Protein AF-A0A7C3R3B9-F1 (afdb_monomer_lite)

pLDDT: mean 75.36, std 15.87, range [39.03, 93.88]

Secondary structure (DSSP, 8-state):
------HHHHHHHHHHHHHHHHHHT---------PPPSEEEE-TTT-PEEEE--EEEPPS-TT-HHHHHHHHHHHHHHHHHHHHHHHHTSBSSSS-BHHHHHHH-HHHHHHHHHHHHH-EE---EEETTTEEE-

Sequence (134 aa):
MRHVLDSEKFRKLIFAGWILLLLTAIPGCESAPKKKPIYSYELPWSGTVIHADTLMKIPGDPFDGNKRLDAYFQAKKQAELVLLQQIRQLHLTEQETVGEAIDQKPVVMKRVRRFLDHAKIEDVAYVPNGGIRV

Radius of gyration: 27.24 Å; chains: 1; bounding box: 98×22×49 Å

Foldseek 3Di:
DDPPPDPVVVVVVVVVVVVVVVVVPPPDPPPDPPPDAQWWDQDPVPRDIDGFKFKFAQPDDLPPPVSVVVLVVVRLVVRLVVSVVVQQQDDPDPVDGLVNVCVVPVVSVVVVVVVSVPIDRNDWDQDPNSMIMD

Organism: NCBI:txid178606

Structure (mmCIF, N/CA/C/O backbone):
data_AF-A0A7C3R3B9-F1
#
_entry.id   AF-A0A7C3R3B9-F1
#
loop_
_atom_site.group_PDB
_atom_site.id
_atom_site.type_symbol
_atom_site.label_atom_id
_atom_site.label_alt_id
_atom_site.label_comp_id
_atom_site.label_asym_id
_atom_site.label_entity_id
_atom_site.label_seq_id
_atom_site.pdbx_PDB_ins_code
_atom_site.Cartn_x
_atom_site.Cartn_y
_atom_site.Cartn_z
_atom_site.occupancy
_atom_site.B_iso_or_equiv
_atom_site.auth_seq_id
_atom_site.auth_comp_id
_atom_site.auth_asym_id
_atom_site.auth_atom_id
_atom_site.pdbx_PDB_model_num
ATOM 1 N N . MET A 1 1 ? 81.153 -2.699 -1.651 1.00 39.03 1 MET A N 1
ATOM 2 C CA . MET A 1 1 ? 80.427 -1.920 -2.679 1.00 39.03 1 MET A CA 1
ATOM 3 C C . MET A 1 1 ? 78.998 -1.735 -2.204 1.00 39.03 1 MET A C 1
ATOM 5 O O . MET A 1 1 ? 78.380 -2.708 -1.802 1.00 39.03 1 MET A O 1
ATOM 9 N N . ARG A 1 2 ? 78.544 -0.481 -2.110 1.00 42.34 2 ARG A N 1
ATOM 10 C CA . ARG A 1 2 ? 77.257 -0.092 -1.514 1.00 42.34 2 ARG A CA 1
ATOM 11 C C . ARG A 1 2 ? 76.106 -0.508 -2.433 1.00 42.34 2 ARG A C 1
ATOM 13 O O . ARG A 1 2 ? 76.192 -0.290 -3.637 1.00 42.34 2 ARG A O 1
ATOM 20 N N . HIS A 1 3 ? 75.044 -1.062 -1.851 1.00 41.56 3 HIS A N 1
ATOM 21 C CA . HIS A 1 3 ? 73.756 -1.267 -2.510 1.00 41.56 3 HIS A CA 1
ATOM 22 C C . HIS A 1 3 ? 73.196 0.090 -2.957 1.00 41.56 3 HIS A C 1
ATOM 24 O O . HIS A 1 3 ? 72.585 0.810 -2.171 1.00 41.56 3 HIS A O 1
ATOM 30 N N . VAL A 1 4 ? 73.418 0.448 -4.219 1.00 45.75 4 VAL A N 1
ATOM 31 C CA . VAL A 1 4 ? 72.662 1.506 -4.890 1.00 45.75 4 VAL A CA 1
ATOM 32 C C . VAL A 1 4 ? 71.385 0.843 -5.388 1.00 45.75 4 VAL A C 1
ATOM 34 O O . VAL A 1 4 ? 71.309 0.341 -6.503 1.00 45.75 4 VAL A O 1
ATOM 37 N N . LEU A 1 5 ? 70.410 0.731 -4.488 1.00 48.31 5 LEU A N 1
ATOM 38 C CA . LEU A 1 5 ? 69.045 0.375 -4.855 1.00 48.31 5 LEU A CA 1
ATOM 39 C C . LEU A 1 5 ? 68.523 1.455 -5.809 1.00 48.31 5 LEU A C 1
ATOM 41 O O . LEU A 1 5 ? 68.489 2.631 -5.449 1.00 48.31 5 LEU A O 1
ATOM 45 N N . ASP A 1 6 ? 68.162 1.024 -7.021 1.00 56.94 6 ASP A N 1
ATOM 46 C CA . ASP A 1 6 ? 67.527 1.793 -8.095 1.00 56.94 6 ASP A CA 1
ATOM 47 C C . ASP A 1 6 ? 66.525 2.822 -7.539 1.00 56.94 6 ASP A C 1
ATOM 49 O O . ASP A 1 6 ? 65.376 2.503 -7.210 1.00 56.94 6 ASP A O 1
ATOM 53 N N . SER A 1 7 ? 66.972 4.077 -7.457 1.00 56.56 7 SER A N 1
ATOM 54 C CA . SER A 1 7 ? 66.215 5.220 -6.928 1.00 56.56 7 SER A CA 1
ATOM 55 C C . SER A 1 7 ? 64.864 5.402 -7.639 1.00 56.56 7 SER A C 1
ATOM 57 O O . SER A 1 7 ? 63.873 5.808 -7.026 1.00 56.56 7 SER A O 1
ATOM 59 N N . GLU A 1 8 ? 64.782 5.018 -8.916 1.00 55.72 8 GLU A N 1
ATOM 60 C CA . GLU A 1 8 ? 63.551 5.091 -9.704 1.00 55.72 8 GLU A CA 1
ATOM 61 C C . GLU A 1 8 ? 62.497 4.055 -9.302 1.00 55.72 8 GLU A C 1
ATOM 63 O O . GLU A 1 8 ? 61.304 4.369 -9.271 1.00 55.72 8 GLU A O 1
ATOM 68 N N . LYS A 1 9 ? 62.908 2.826 -8.963 1.00 56.25 9 LYS A N 1
ATOM 69 C CA . LYS A 1 9 ? 61.977 1.765 -8.542 1.00 56.25 9 LYS A CA 1
ATOM 70 C C . LYS A 1 9 ? 61.403 2.070 -7.162 1.00 56.25 9 LYS A C 1
ATOM 72 O O . LYS A 1 9 ? 60.208 1.883 -6.945 1.00 56.25 9 LYS A O 1
ATOM 77 N N . PHE A 1 10 ? 62.226 2.628 -6.273 1.00 56.84 10 PHE A N 1
ATOM 78 C CA . PHE A 1 10 ? 61.796 3.077 -4.949 1.00 56.84 10 PHE A CA 1
ATOM 79 C C . PHE A 1 10 ? 60.812 4.256 -5.039 1.00 56.84 10 PHE A C 1
ATOM 81 O O . PHE A 1 10 ? 59.769 4.240 -4.389 1.00 56.84 10 PHE A O 1
ATOM 88 N N . ARG A 1 11 ? 61.066 5.230 -5.928 1.00 59.16 11 ARG A N 1
ATOM 89 C CA . ARG A 1 11 ? 60.129 6.335 -6.206 1.00 59.16 11 ARG A CA 1
ATOM 90 C C . ARG A 1 11 ? 58.776 5.855 -6.733 1.00 59.16 11 ARG A C 1
ATOM 92 O O . ARG A 1 11 ? 57.751 6.343 -6.265 1.00 59.16 11 ARG A O 1
ATOM 99 N N . LYS A 1 12 ? 58.750 4.891 -7.660 1.00 59.19 12 LYS A N 1
ATOM 100 C CA . LYS A 1 12 ? 57.496 4.315 -8.188 1.00 59.19 12 LYS A CA 1
ATOM 101 C C . LYS A 1 12 ? 56.697 3.575 -7.111 1.00 59.19 12 LYS A C 1
ATOM 103 O O . LYS A 1 12 ? 55.478 3.704 -7.077 1.00 59.19 12 LYS A O 1
ATOM 108 N N . LEU A 1 13 ? 57.376 2.866 -6.208 1.00 59.94 13 LEU A N 1
ATOM 109 C CA . LEU A 1 13 ? 56.756 2.179 -5.068 1.00 59.94 13 LEU A CA 1
ATOM 110 C C . LEU A 1 13 ? 56.146 3.157 -4.058 1.00 59.94 13 LEU A C 1
ATOM 112 O O . LEU A 1 13 ? 55.037 2.929 -3.584 1.00 59.94 13 LEU A O 1
ATOM 116 N N . ILE A 1 14 ? 56.826 4.274 -3.785 1.00 63.00 14 ILE A N 1
ATOM 117 C CA . ILE A 1 14 ? 56.293 5.328 -2.914 1.00 63.00 14 ILE A CA 1
ATOM 118 C C . ILE A 1 14 ? 55.072 5.987 -3.563 1.00 63.00 14 ILE A C 1
ATOM 120 O O . ILE A 1 14 ? 54.043 6.116 -2.910 1.00 63.00 14 ILE A O 1
ATOM 124 N N . PHE A 1 15 ? 55.137 6.348 -4.848 1.00 58.94 15 PHE A N 1
ATOM 125 C CA . PHE A 1 15 ? 53.992 6.937 -5.553 1.00 58.94 15 PHE A CA 1
ATOM 126 C C . PHE A 1 15 ? 52.787 5.989 -5.613 1.00 58.94 15 PHE A C 1
ATOM 128 O O . PHE A 1 15 ? 51.663 6.420 -5.370 1.00 58.94 15 PHE A O 1
ATOM 135 N N . ALA A 1 16 ? 53.010 4.697 -5.872 1.00 61.69 16 ALA A N 1
ATOM 136 C CA . ALA A 1 16 ? 51.951 3.688 -5.855 1.00 61.69 16 ALA A CA 1
ATOM 137 C C . ALA A 1 16 ? 51.347 3.508 -4.452 1.00 61.69 16 ALA A C 1
ATOM 139 O O . ALA A 1 16 ? 50.129 3.411 -4.319 1.00 61.69 16 ALA A O 1
ATOM 140 N N . GLY A 1 17 ? 52.180 3.535 -3.405 1.00 62.38 17 GLY A N 1
ATOM 141 C CA . GLY A 1 17 ? 51.728 3.502 -2.013 1.00 62.38 17 GLY A CA 1
ATOM 142 C C . GLY A 1 17 ? 50.889 4.723 -1.633 1.00 62.38 17 GLY A C 1
ATOM 143 O O . GLY A 1 17 ? 49.857 4.570 -0.989 1.00 62.38 17 GLY A O 1
ATOM 144 N N . TRP A 1 18 ? 51.271 5.918 -2.094 1.00 64.62 18 TRP A N 1
ATOM 145 C CA . TRP A 1 18 ? 50.519 7.159 -1.869 1.00 64.62 18 TRP A CA 1
ATOM 146 C C . TRP A 1 18 ? 49.183 7.197 -2.619 1.00 64.62 18 TRP A C 1
ATOM 148 O O . TRP A 1 18 ? 48.192 7.657 -2.059 1.00 64.62 18 TRP A O 1
ATOM 158 N N . ILE A 1 19 ? 49.124 6.672 -3.847 1.00 62.22 19 ILE A N 1
ATOM 159 C CA . ILE A 1 19 ? 47.870 6.542 -4.610 1.00 62.22 19 ILE A CA 1
ATOM 160 C C . ILE A 1 19 ? 46.919 5.547 -3.930 1.00 62.22 19 ILE A C 1
ATOM 162 O O . ILE A 1 19 ? 45.721 5.810 -3.832 1.00 62.22 19 ILE A O 1
ATOM 166 N N . LEU A 1 20 ? 47.445 4.431 -3.413 1.00 61.00 20 LEU A N 1
ATOM 167 C CA . LEU A 1 20 ? 46.650 3.445 -2.679 1.00 61.00 20 LEU A CA 1
ATOM 168 C C . LEU A 1 20 ? 46.093 4.031 -1.367 1.00 61.00 20 LEU A C 1
ATOM 170 O O . LEU A 1 20 ? 44.935 3.797 -1.033 1.00 61.00 20 LEU A O 1
ATOM 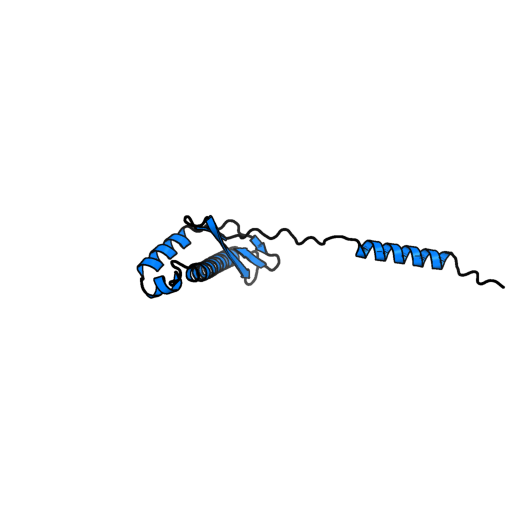174 N N . LEU A 1 21 ? 46.884 4.856 -0.671 1.00 60.12 21 LEU A N 1
ATOM 175 C CA . LEU A 1 21 ? 46.461 5.571 0.540 1.00 60.12 21 LEU A CA 1
ATOM 176 C C . LEU A 1 21 ? 45.388 6.635 0.240 1.00 60.12 21 LEU A C 1
ATOM 178 O O . LEU A 1 21 ? 44.419 6.762 0.989 1.00 60.12 21 LEU A O 1
ATOM 182 N N . LEU A 1 22 ? 45.502 7.336 -0.894 1.00 58.38 22 LEU A N 1
ATOM 183 C CA . LEU A 1 22 ? 44.493 8.282 -1.393 1.00 58.38 22 LEU A CA 1
ATOM 184 C C . LEU A 1 22 ? 43.157 7.601 -1.731 1.00 58.38 22 LEU A C 1
ATOM 186 O O . LEU A 1 22 ? 42.103 8.167 -1.457 1.00 58.38 22 LEU A O 1
ATOM 190 N N . LEU A 1 23 ? 43.182 6.373 -2.259 1.00 59.03 23 LEU A N 1
ATOM 191 C CA . LEU A 1 23 ? 41.972 5.587 -2.536 1.00 59.03 23 LEU A CA 1
ATOM 192 C C . LEU A 1 23 ? 41.257 5.122 -1.259 1.00 59.03 23 LEU A C 1
ATOM 194 O O . LEU A 1 23 ? 40.030 5.065 -1.237 1.00 59.03 23 LEU A O 1
ATOM 198 N N . THR A 1 24 ? 41.995 4.834 -0.182 1.00 59.59 24 THR A N 1
ATOM 199 C CA . THR A 1 24 ? 41.391 4.474 1.116 1.00 59.59 24 THR A CA 1
ATOM 200 C C . THR A 1 24 ? 40.832 5.670 1.885 1.00 59.59 24 THR A C 1
ATOM 202 O O . THR A 1 24 ? 40.067 5.488 2.828 1.00 59.59 24 THR A O 1
ATOM 205 N N . ALA A 1 25 ? 41.204 6.887 1.484 1.00 54.47 25 ALA A N 1
ATOM 206 C CA . ALA A 1 25 ? 40.816 8.127 2.138 1.00 54.47 25 ALA A CA 1
ATOM 207 C C . ALA A 1 25 ? 39.612 8.817 1.482 1.00 54.47 25 ALA A C 1
ATOM 209 O O . ALA A 1 25 ? 39.344 9.958 1.838 1.00 54.47 25 ALA A O 1
ATOM 210 N N . ILE A 1 26 ? 38.890 8.167 0.553 1.00 58.16 26 ILE A N 1
ATOM 211 C CA . ILE A 1 26 ? 37.596 8.674 0.072 1.00 58.16 26 ILE A CA 1
ATOM 212 C C . ILE A 1 26 ? 36.601 8.513 1.231 1.00 58.16 26 ILE A C 1
ATOM 214 O O . ILE A 1 26 ? 36.117 7.401 1.471 1.00 58.16 26 ILE A O 1
ATOM 218 N N . PRO A 1 27 ? 36.312 9.579 1.996 1.00 49.03 27 PRO A N 1
ATOM 219 C CA . PRO A 1 27 ? 35.391 9.493 3.105 1.00 49.03 27 PRO A CA 1
ATOM 220 C C . PRO A 1 27 ? 33.997 9.469 2.489 1.00 49.03 27 PRO A C 1
ATOM 222 O O . PRO A 1 27 ? 33.608 10.394 1.786 1.00 49.03 27 PRO A O 1
ATOM 225 N N . GLY A 1 28 ? 33.259 8.393 2.734 1.00 47.28 28 GLY A N 1
ATOM 226 C CA . GLY A 1 28 ? 31.843 8.345 2.414 1.00 47.28 28 GLY A CA 1
ATOM 227 C C . GLY A 1 28 ? 31.556 8.274 0.916 1.00 47.28 28 GLY A C 1
ATOM 228 O O . GLY A 1 28 ? 31.243 9.267 0.265 1.00 47.28 28 GLY A O 1
ATOM 229 N N . CYS A 1 29 ? 31.422 7.045 0.414 1.00 49.12 29 CYS A N 1
ATOM 230 C CA . CYS A 1 29 ? 30.240 6.739 -0.386 1.00 49.12 29 CYS A CA 1
ATOM 231 C C . CYS A 1 29 ? 29.031 6.957 0.543 1.00 49.12 29 CYS A C 1
ATOM 233 O O . CYS A 1 29 ? 28.499 6.017 1.133 1.00 49.12 29 CYS A O 1
ATOM 235 N N . GLU A 1 30 ? 28.713 8.227 0.809 1.00 43.50 30 GLU A N 1
ATOM 236 C CA . GLU A 1 30 ? 27.540 8.611 1.565 1.00 43.50 30 GLU A CA 1
ATOM 237 C C . GLU A 1 30 ? 26.365 8.051 0.792 1.00 43.50 30 GLU A C 1
ATOM 239 O O . GLU A 1 30 ? 26.175 8.322 -0.397 1.00 43.50 30 GLU A O 1
ATOM 244 N N . SER A 1 31 ? 25.648 7.171 1.484 1.00 49.03 31 SER A N 1
ATOM 245 C CA . SER A 1 31 ? 24.412 6.565 1.045 1.00 49.03 31 SER A CA 1
ATOM 246 C C . SER A 1 31 ? 23.622 7.575 0.229 1.00 49.03 31 SER A C 1
ATOM 248 O O . SER A 1 31 ? 23.287 8.644 0.751 1.00 49.03 31 SER A O 1
ATOM 250 N N . ALA A 1 32 ? 23.328 7.224 -1.026 1.00 51.69 32 ALA A N 1
ATOM 251 C CA . ALA A 1 32 ? 22.323 7.908 -1.824 1.00 51.69 32 ALA A CA 1
ATOM 252 C C . ALA A 1 32 ? 21.176 8.341 -0.894 1.00 51.69 32 ALA A C 1
ATOM 254 O O . ALA A 1 32 ? 20.745 7.514 -0.076 1.00 51.69 32 ALA A O 1
ATOM 255 N N . PRO A 1 33 ? 20.743 9.616 -0.951 1.00 53.09 33 PRO A N 1
ATOM 256 C CA . PRO A 1 33 ? 19.810 10.176 0.018 1.00 53.09 33 PRO A CA 1
ATOM 257 C C . PRO A 1 33 ? 18.661 9.194 0.211 1.00 53.09 33 PRO A C 1
ATOM 259 O O . PRO A 1 33 ? 18.097 8.723 -0.782 1.00 53.09 33 PRO A O 1
ATOM 262 N N . LYS A 1 34 ? 18.377 8.820 1.471 1.00 55.72 34 LYS A N 1
ATOM 263 C CA . LYS A 1 34 ? 17.287 7.890 1.797 1.00 55.72 34 LYS A CA 1
ATOM 264 C C . LYS A 1 34 ? 16.058 8.370 1.039 1.00 55.72 34 LYS A C 1
ATOM 266 O O . LYS A 1 34 ? 15.574 9.473 1.298 1.00 55.72 34 LYS A O 1
ATOM 271 N N . LYS A 1 35 ? 15.632 7.583 0.045 1.00 57.19 35 LYS A N 1
ATOM 272 C CA . LYS A 1 35 ? 14.488 7.934 -0.794 1.00 57.19 35 LYS A CA 1
ATOM 273 C C . LYS A 1 35 ? 13.326 8.209 0.142 1.00 57.19 35 LYS A C 1
ATOM 275 O O . LYS A 1 35 ? 13.040 7.388 1.015 1.00 57.19 35 LYS A O 1
ATOM 280 N N . LYS A 1 36 ? 12.736 9.395 -0.002 1.00 53.09 36 LYS A N 1
ATOM 281 C CA . LYS A 1 36 ? 11.544 9.741 0.756 1.00 53.09 36 LYS A CA 1
ATOM 282 C C . LYS A 1 36 ? 10.483 8.681 0.443 1.00 53.09 36 LYS A C 1
ATOM 284 O O . LYS A 1 36 ? 10.401 8.252 -0.711 1.00 53.09 36 LYS A O 1
ATOM 289 N N . PRO A 1 37 ? 9.766 8.197 1.462 1.00 52.03 37 PRO A N 1
ATOM 290 C CA . PRO A 1 37 ? 8.682 7.256 1.249 1.00 52.03 37 PRO A CA 1
ATOM 291 C C . PRO A 1 37 ? 7.666 7.865 0.287 1.00 52.03 37 PRO A C 1
ATOM 293 O O . PRO A 1 37 ? 7.455 9.070 0.282 1.00 52.03 37 PRO A O 1
ATOM 296 N N . ILE A 1 38 ? 7.110 7.015 -0.565 1.00 59.38 38 ILE A N 1
ATOM 297 C CA . ILE A 1 38 ? 6.352 7.431 -1.740 1.00 59.38 38 ILE A CA 1
ATOM 298 C C . ILE A 1 38 ? 4.852 7.443 -1.459 1.00 59.38 38 ILE A C 1
ATOM 300 O O . ILE A 1 38 ? 4.112 8.185 -2.088 1.00 59.38 38 ILE A O 1
ATOM 304 N N . TYR A 1 39 ? 4.393 6.673 -0.483 1.00 48.00 39 TYR A N 1
ATOM 305 C CA . TYR A 1 39 ? 3.020 6.716 -0.024 1.00 48.00 39 TYR A CA 1
ATOM 306 C C . TYR A 1 39 ? 3.009 7.111 1.441 1.00 48.00 39 TYR A C 1
ATOM 308 O O . TYR A 1 39 ? 3.751 6.536 2.245 1.00 48.00 39 TYR A O 1
ATOM 316 N N . SER A 1 40 ? 2.202 8.107 1.795 1.00 54.38 40 SER A N 1
ATOM 317 C CA . SER A 1 40 ? 2.156 8.595 3.164 1.00 54.38 40 SER A CA 1
ATOM 318 C C . SER A 1 40 ? 0.768 9.053 3.579 1.00 54.38 40 SER A C 1
ATOM 320 O O . SER A 1 40 ? -0.032 9.556 2.782 1.00 54.38 40 SER A O 1
ATOM 322 N N . TYR A 1 41 ? 0.477 8.861 4.860 1.00 56.22 41 TYR A N 1
ATOM 323 C CA . TYR A 1 41 ? -0.645 9.515 5.506 1.00 56.22 41 TYR A CA 1
ATOM 324 C C . TYR A 1 41 ? -0.325 9.774 6.974 1.00 56.22 41 TYR A C 1
ATOM 326 O O . TYR A 1 41 ? 0.075 8.863 7.701 1.00 56.22 41 TYR A O 1
ATOM 334 N N . GLU A 1 42 ? -0.522 11.017 7.403 1.00 61.50 42 GLU A N 1
ATOM 335 C CA . GLU A 1 42 ? -0.322 11.464 8.777 1.00 61.50 42 GLU A CA 1
ATOM 336 C C . GLU A 1 42 ? -1.558 11.168 9.633 1.00 61.50 42 GLU A C 1
ATOM 338 O O . GLU A 1 42 ? -2.663 11.626 9.338 1.00 61.50 42 GLU A O 1
ATOM 343 N N . LEU A 1 43 ? -1.384 10.402 10.710 1.00 63.06 43 LEU A N 1
ATOM 344 C CA . LEU A 1 43 ? -2.460 10.111 11.650 1.00 63.06 43 LEU A CA 1
ATOM 345 C C . LEU A 1 43 ? -2.866 11.391 12.400 1.00 63.06 43 LEU A C 1
ATOM 347 O O . LEU A 1 43 ? -2.040 11.962 13.116 1.00 63.06 43 LEU A O 1
ATOM 351 N N . PRO A 1 44 ? -4.144 11.809 12.347 1.00 57.06 44 PRO A N 1
ATOM 352 C CA . PRO A 1 44 ? -4.571 13.101 12.886 1.00 57.06 44 PRO A CA 1
ATOM 353 C C . PRO A 1 44 ? -4.511 13.192 14.418 1.00 57.06 44 PRO A C 1
ATOM 355 O O . PRO A 1 44 ? -4.610 14.286 14.963 1.00 57.06 44 PRO A O 1
ATOM 358 N N . TRP A 1 45 ? -4.368 12.066 15.124 1.00 61.38 45 TRP A N 1
ATOM 359 C CA . TRP A 1 45 ? -4.288 12.025 16.589 1.00 61.38 45 TRP A CA 1
ATOM 360 C C . TRP A 1 45 ? -2.863 11.902 17.140 1.00 61.38 45 TRP A C 1
ATOM 362 O O . TRP A 1 45 ? -2.665 12.152 18.324 1.00 61.38 45 TRP A O 1
ATOM 372 N N . SER A 1 46 ? -1.878 11.507 16.326 1.00 59.62 46 SER A N 1
ATOM 373 C CA . SER A 1 46 ? -0.494 11.308 16.790 1.00 59.62 46 SER A CA 1
ATOM 374 C C . SER A 1 46 ? 0.559 12.051 15.968 1.00 59.62 46 SER A C 1
ATOM 376 O O . SER A 1 46 ? 1.719 12.072 16.370 1.00 59.62 46 SER A O 1
ATOM 378 N N . GLY A 1 47 ? 0.194 12.616 14.811 1.00 57.72 47 GLY A N 1
ATOM 379 C CA . GLY A 1 47 ? 1.146 13.193 13.854 1.00 57.72 47 GLY A CA 1
ATOM 380 C C . GLY A 1 47 ? 2.087 12.154 13.229 1.00 57.72 47 GLY A C 1
ATOM 381 O O . GLY A 1 47 ? 3.070 12.497 12.579 1.00 57.72 47 GLY A O 1
ATOM 382 N N . THR A 1 48 ? 1.840 10.858 13.453 1.00 65.69 48 THR A N 1
ATOM 383 C CA . THR A 1 48 ? 2.682 9.781 12.921 1.00 65.69 48 THR A CA 1
ATOM 384 C C . THR A 1 48 ? 2.298 9.509 11.480 1.00 65.69 48 THR A C 1
ATOM 386 O O . THR A 1 48 ? 1.136 9.224 11.194 1.00 65.69 48 THR A O 1
ATOM 389 N N . VAL A 1 49 ? 3.272 9.553 10.579 1.00 70.19 49 VAL A N 1
ATOM 390 C CA . VAL A 1 49 ? 3.051 9.245 9.168 1.00 70.19 49 VAL A CA 1
ATOM 391 C C . VAL A 1 49 ? 3.320 7.765 8.917 1.00 70.19 49 VAL A C 1
ATOM 393 O O . VAL A 1 49 ? 4.393 7.255 9.238 1.00 70.19 49 VAL A O 1
ATOM 396 N N . ILE A 1 50 ? 2.329 7.064 8.369 1.00 73.31 50 ILE A N 1
ATOM 397 C CA . ILE A 1 50 ? 2.462 5.660 7.973 1.00 73.31 50 ILE A CA 1
ATOM 398 C C . ILE A 1 50 ? 2.869 5.615 6.507 1.00 73.31 50 ILE A C 1
ATOM 400 O O . ILE A 1 50 ? 2.259 6.288 5.674 1.00 73.31 50 ILE A O 1
ATOM 404 N N . HIS A 1 51 ? 3.882 4.806 6.207 1.00 76.19 51 HIS A N 1
ATOM 405 C CA . HIS A 1 51 ? 4.477 4.731 4.885 1.00 76.19 51 HIS A CA 1
ATOM 406 C C . HIS A 1 51 ? 4.466 3.315 4.324 1.00 76.19 51 HIS A C 1
ATOM 408 O O . HIS A 1 51 ? 4.823 2.354 5.013 1.00 76.19 51 HIS A O 1
ATOM 414 N N . ALA A 1 52 ? 4.150 3.214 3.036 1.00 80.62 52 ALA A N 1
ATOM 415 C CA . ALA A 1 52 ? 4.358 2.010 2.248 1.00 80.62 52 ALA A CA 1
ATOM 416 C C . ALA A 1 52 ? 5.205 2.330 1.019 1.00 80.62 52 ALA A C 1
ATOM 418 O O . ALA A 1 52 ? 5.175 3.438 0.489 1.00 80.62 52 ALA A O 1
ATOM 419 N N . ASP A 1 53 ? 5.996 1.341 0.624 1.00 81.94 53 ASP A N 1
ATOM 420 C CA . ASP A 1 53 ? 6.891 1.415 -0.516 1.00 81.94 53 ASP A CA 1
ATOM 421 C C . ASP A 1 53 ? 6.962 0.029 -1.148 1.00 81.94 53 ASP A C 1
ATOM 423 O O . ASP A 1 53 ? 7.343 -0.958 -0.508 1.00 81.94 53 ASP A O 1
ATOM 427 N N . THR A 1 54 ? 6.522 -0.055 -2.391 1.00 84.81 54 THR A N 1
ATOM 428 C CA . THR A 1 54 ? 6.339 -1.295 -3.130 1.00 84.81 54 THR A CA 1
ATOM 429 C C . THR A 1 54 ? 6.977 -1.190 -4.496 1.00 84.81 54 THR A C 1
ATOM 431 O O . THR A 1 54 ? 6.970 -0.139 -5.123 1.00 84.81 54 THR A O 1
ATOM 434 N N . LEU A 1 55 ? 7.538 -2.298 -4.978 1.00 86.62 55 LEU A N 1
ATOM 435 C CA . LEU A 1 55 ? 8.155 -2.387 -6.295 1.00 86.62 55 LEU A CA 1
ATOM 436 C C . LEU A 1 55 ? 7.501 -3.516 -7.082 1.00 86.62 55 LEU A C 1
ATOM 438 O O . LEU A 1 55 ? 7.625 -4.681 -6.707 1.00 86.62 55 LEU A O 1
ATOM 442 N N . MET A 1 56 ? 6.873 -3.178 -8.204 1.00 90.06 56 MET A N 1
ATOM 443 C CA . MET A 1 56 ? 6.304 -4.156 -9.127 1.00 90.06 56 MET A CA 1
ATOM 444 C C . MET A 1 56 ? 7.074 -4.190 -10.431 1.00 90.06 56 MET A C 1
ATOM 446 O O . MET A 1 56 ? 7.357 -3.157 -11.029 1.00 90.06 56 MET A O 1
ATOM 450 N N . LYS A 1 57 ? 7.401 -5.395 -10.893 1.00 91.12 57 LYS A N 1
ATOM 451 C CA . LYS A 1 57 ? 8.066 -5.599 -12.178 1.00 91.12 57 LYS A CA 1
ATOM 452 C C . LYS A 1 57 ? 7.057 -5.466 -13.320 1.00 91.12 57 LYS A C 1
ATOM 454 O O . LYS A 1 57 ? 5.984 -6.059 -13.260 1.00 91.12 57 LYS A O 1
ATOM 459 N N . ILE A 1 58 ? 7.433 -4.758 -14.378 1.00 89.00 58 ILE A N 1
ATOM 460 C CA . ILE A 1 58 ? 6.701 -4.723 -15.643 1.00 89.00 58 ILE A CA 1
ATOM 461 C C . ILE A 1 58 ? 7.120 -5.961 -16.451 1.00 89.00 58 ILE A C 1
ATOM 463 O O . ILE A 1 58 ? 8.309 -6.141 -16.732 1.00 89.00 58 ILE A O 1
ATOM 467 N N . PRO A 1 59 ? 6.191 -6.869 -16.788 1.00 84.62 59 PRO A N 1
ATOM 468 C CA . PRO A 1 59 ? 6.514 -8.036 -17.593 1.00 84.62 59 PRO A CA 1
ATOM 469 C C . PRO A 1 59 ? 6.666 -7.653 -19.071 1.00 84.62 59 PRO A C 1
ATOM 471 O O . PRO A 1 59 ? 5.808 -6.971 -19.627 1.00 84.62 59 PRO A O 1
ATOM 474 N N . GLY A 1 60 ? 7.709 -8.168 -19.726 1.00 83.62 60 GLY A N 1
ATOM 475 C CA . GLY A 1 60 ? 7.933 -7.966 -21.159 1.00 83.62 60 GLY A CA 1
ATOM 476 C C . GLY A 1 60 ? 8.607 -6.632 -21.473 1.00 83.62 60 GLY A C 1
ATOM 477 O O . GLY A 1 60 ? 9.595 -6.283 -20.830 1.00 83.62 60 GLY A O 1
ATOM 478 N N . ASP A 1 61 ? 8.100 -5.930 -22.487 1.00 84.75 61 ASP A N 1
ATOM 479 C CA . ASP A 1 61 ? 8.618 -4.622 -22.889 1.00 84.75 61 ASP A CA 1
ATOM 480 C C . ASP A 1 61 ? 8.276 -3.559 -21.827 1.00 84.75 61 ASP A C 1
ATOM 482 O O . ASP A 1 61 ? 7.097 -3.275 -21.597 1.00 84.75 61 ASP A O 1
ATOM 486 N N . PRO A 1 62 ? 9.276 -2.941 -21.173 1.00 80.25 62 PRO A N 1
ATOM 487 C CA . PRO A 1 62 ? 9.034 -1.915 -20.169 1.00 80.25 62 PRO A CA 1
ATOM 488 C C . PRO A 1 62 ? 8.441 -0.616 -20.729 1.00 80.25 62 PRO A C 1
ATOM 490 O O . PRO A 1 62 ? 7.983 0.214 -19.942 1.00 80.25 62 PRO A O 1
ATOM 493 N N . PHE A 1 63 ? 8.459 -0.411 -22.048 1.00 83.12 63 PHE A N 1
ATOM 494 C CA . PHE A 1 63 ? 7.882 0.770 -22.690 1.00 83.12 63 PHE A CA 1
ATOM 495 C C . PHE A 1 63 ? 6.409 0.590 -23.081 1.00 83.12 63 PHE A C 1
ATOM 497 O O . PHE A 1 63 ? 5.760 1.580 -23.427 1.00 83.12 63 PHE A O 1
ATOM 504 N N . ASP A 1 64 ? 5.849 -0.617 -22.946 1.00 88.56 64 ASP A N 1
ATOM 505 C CA . ASP A 1 64 ? 4.426 -0.875 -23.170 1.00 88.56 64 ASP A CA 1
ATOM 506 C C . ASP A 1 64 ? 3.572 -0.137 -22.122 1.00 88.56 64 ASP A C 1
ATOM 508 O O . ASP A 1 64 ? 3.582 -0.444 -20.925 1.00 88.56 64 ASP A O 1
ATOM 512 N N . GLY A 1 65 ? 2.806 0.855 -22.585 1.00 87.75 65 GLY A N 1
ATOM 513 C CA . GLY A 1 65 ? 1.960 1.691 -21.736 1.00 87.75 65 GLY A CA 1
ATOM 514 C C . GLY A 1 65 ? 0.911 0.909 -20.939 1.00 87.75 65 GLY A C 1
ATOM 515 O O . GLY A 1 65 ? 0.669 1.242 -19.779 1.00 87.75 65 GLY A O 1
ATOM 516 N N . ASN A 1 66 ? 0.343 -0.159 -21.506 1.00 92.06 66 ASN A N 1
ATOM 517 C CA . ASN A 1 66 ? -0.650 -0.982 -20.816 1.00 92.06 66 ASN A CA 1
ATOM 518 C C . ASN A 1 66 ? 0.008 -1.802 -19.706 1.00 92.06 66 ASN A C 1
ATOM 520 O O . ASN A 1 66 ? -0.480 -1.824 -18.580 1.00 92.06 66 ASN A O 1
ATOM 524 N N . LYS A 1 67 ? 1.167 -2.412 -19.984 1.00 90.56 67 LYS A N 1
ATOM 525 C CA . LYS A 1 67 ? 1.909 -3.186 -18.973 1.00 90.56 67 LYS A CA 1
ATOM 526 C C . LYS A 1 67 ? 2.401 -2.316 -17.827 1.00 90.56 67 LYS A C 1
ATOM 528 O O . LYS A 1 67 ? 2.395 -2.754 -16.677 1.00 90.56 67 LYS A O 1
ATOM 533 N N . ARG A 1 68 ? 2.787 -1.074 -18.121 1.00 88.38 68 ARG A N 1
ATOM 534 C CA . ARG A 1 68 ? 3.133 -0.080 -17.102 1.00 88.38 68 ARG A CA 1
ATOM 535 C C . ARG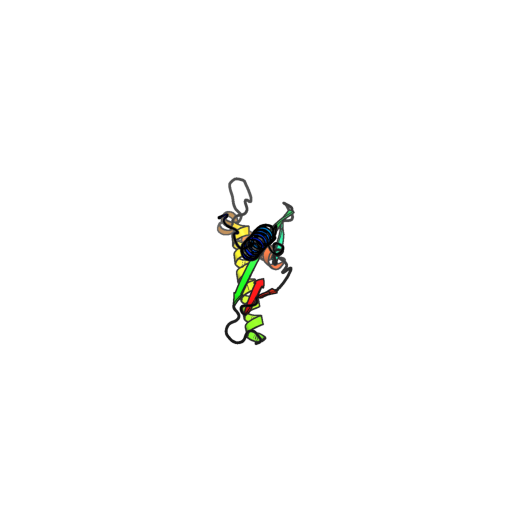 A 1 68 ? 1.930 0.277 -16.239 1.00 88.38 68 ARG A C 1
ATOM 537 O O . ARG A 1 68 ? 2.047 0.294 -15.018 1.00 88.38 68 ARG A O 1
ATOM 544 N N . LEU A 1 69 ? 0.778 0.537 -16.850 1.00 91.19 69 LEU A N 1
ATOM 545 C CA . LEU A 1 69 ? -0.432 0.872 -16.106 1.00 91.19 69 LEU A CA 1
ATOM 546 C C . LEU A 1 69 ? -0.886 -0.295 -15.210 1.00 91.19 69 LEU A C 1
ATOM 548 O O . LEU A 1 69 ? -1.193 -0.085 -14.036 1.00 91.19 69 LEU A O 1
ATOM 552 N N . ASP A 1 70 ? -0.832 -1.525 -15.721 1.00 92.50 70 ASP A N 1
ATOM 553 C CA . ASP A 1 70 ? -1.122 -2.737 -14.949 1.00 92.50 70 ASP A CA 1
ATOM 554 C C . ASP A 1 70 ? -0.164 -2.897 -13.760 1.00 92.50 70 ASP A C 1
ATOM 556 O O . ASP A 1 70 ? -0.603 -3.127 -12.630 1.00 92.50 70 ASP A O 1
ATOM 560 N N . ALA A 1 71 ? 1.146 -2.744 -13.986 1.00 90.69 71 ALA A N 1
ATOM 561 C CA . ALA A 1 71 ? 2.151 -2.833 -12.927 1.00 90.69 71 ALA A CA 1
ATOM 562 C C . ALA A 1 71 ? 1.954 -1.747 -11.858 1.00 90.69 71 ALA A C 1
ATOM 564 O O . ALA A 1 71 ? 2.101 -2.026 -10.669 1.00 90.69 71 ALA A O 1
ATOM 565 N N . TYR A 1 72 ? 1.558 -0.536 -12.261 1.00 90.06 72 TYR A N 1
ATOM 566 C CA . TYR A 1 72 ? 1.209 0.544 -11.342 1.00 90.06 72 TYR A CA 1
ATOM 567 C C . TYR A 1 72 ? -0.001 0.184 -10.470 1.00 90.06 72 TYR A C 1
ATOM 569 O O . TYR A 1 72 ? 0.067 0.318 -9.249 1.00 90.06 72 TYR A O 1
ATOM 577 N N . PHE A 1 73 ? -1.093 -0.321 -11.056 1.00 91.81 73 PHE A N 1
ATOM 578 C CA . PHE A 1 73 ? -2.269 -0.717 -10.275 1.00 91.81 73 PHE A CA 1
ATOM 579 C C . PHE A 1 73 ? -1.971 -1.865 -9.311 1.00 91.81 73 PHE A C 1
ATOM 581 O O . PHE A 1 73 ? -2.474 -1.874 -8.186 1.00 91.81 73 PHE A O 1
ATOM 588 N N . GLN A 1 74 ? -1.127 -2.813 -9.719 1.00 92.94 74 GLN A N 1
ATOM 589 C CA . GLN A 1 74 ? -0.666 -3.872 -8.827 1.00 92.94 74 GLN A CA 1
ATOM 590 C C . GLN A 1 74 ? 0.200 -3.323 -7.688 1.00 92.94 74 GLN A C 1
ATOM 592 O O . GLN A 1 74 ? -0.002 -3.730 -6.546 1.00 92.94 74 GLN A O 1
ATOM 597 N N . ALA A 1 75 ? 1.104 -2.379 -7.971 1.00 90.31 75 ALA A N 1
ATOM 598 C CA . ALA A 1 75 ? 1.957 -1.754 -6.957 1.00 90.31 75 ALA A CA 1
ATOM 599 C C . ALA A 1 75 ? 1.107 -1.003 -5.934 1.00 90.31 75 ALA A C 1
ATOM 601 O O . ALA A 1 75 ? 1.186 -1.278 -4.742 1.00 90.31 75 ALA A O 1
ATOM 602 N N . LYS A 1 76 ? 0.180 -0.166 -6.412 1.00 89.25 76 LYS A N 1
ATOM 603 C CA . LYS A 1 76 ? -0.784 0.543 -5.569 1.00 89.25 76 LYS A CA 1
ATOM 604 C C . LYS A 1 76 ? -1.572 -0.416 -4.671 1.00 89.25 76 LYS A C 1
ATOM 606 O O . LYS A 1 76 ? -1.638 -0.211 -3.463 1.00 89.25 76 LYS A O 1
ATOM 611 N N . LYS A 1 77 ? -2.133 -1.491 -5.238 1.00 90.56 77 LYS A N 1
ATOM 612 C CA . LYS A 1 77 ? -2.880 -2.496 -4.465 1.00 90.56 77 LYS A CA 1
ATOM 613 C C . LYS A 1 77 ? -2.001 -3.163 -3.402 1.00 90.56 77 LYS A C 1
ATOM 615 O O . LYS A 1 77 ? -2.462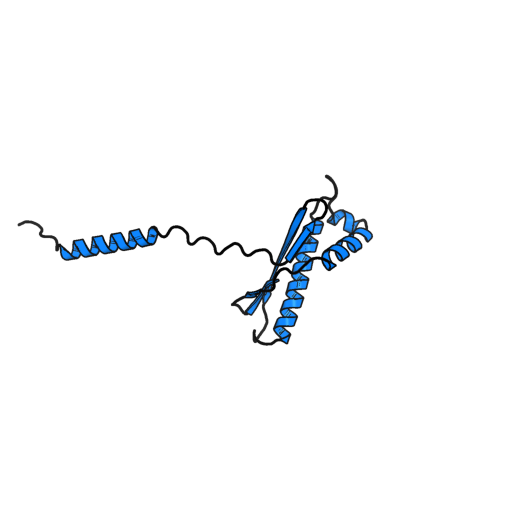 -3.410 -2.292 1.00 90.56 77 LYS A O 1
ATOM 620 N N . GLN A 1 78 ? -0.745 -3.462 -3.727 1.00 91.00 78 GLN A N 1
ATOM 621 C CA . GLN A 1 78 ? 0.195 -4.036 -2.769 1.00 91.00 78 GLN A CA 1
ATOM 622 C C . GLN A 1 78 ? 0.539 -3.039 -1.654 1.00 91.00 78 GLN A C 1
ATOM 624 O O . GLN A 1 78 ? 0.589 -3.435 -0.491 1.00 91.00 78 GLN A O 1
ATOM 629 N N . ALA A 1 79 ? 0.722 -1.757 -1.980 1.00 88.56 79 ALA A N 1
ATOM 630 C CA . ALA A 1 79 ? 0.995 -0.706 -1.004 1.00 88.56 79 ALA A CA 1
ATOM 631 C C . ALA A 1 79 ? -0.180 -0.538 -0.031 1.00 88.56 79 ALA A C 1
ATOM 633 O O . ALA A 1 79 ? 0.024 -0.530 1.181 1.00 88.56 79 ALA A O 1
ATOM 634 N N . GLU A 1 80 ? -1.418 -0.529 -0.536 1.00 89.44 80 GLU A N 1
ATOM 635 C CA . GLU A 1 80 ? -2.632 -0.509 0.292 1.00 89.44 80 GLU A CA 1
ATOM 636 C C . GLU A 1 80 ? -2.695 -1.694 1.269 1.00 89.44 80 GLU A C 1
ATOM 638 O O . GLU A 1 80 ? -3.069 -1.522 2.431 1.00 89.44 80 GLU A O 1
ATOM 643 N N . LEU A 1 81 ? -2.295 -2.896 0.836 1.00 90.75 81 LEU A N 1
ATOM 644 C CA . LEU A 1 81 ? -2.232 -4.069 1.714 1.00 90.75 81 LEU A CA 1
ATOM 645 C C . LEU A 1 81 ? -1.169 -3.920 2.808 1.00 90.75 81 LEU A C 1
ATOM 647 O O . LEU A 1 81 ? -1.438 -4.271 3.957 1.00 90.75 81 LEU A O 1
ATOM 651 N N . VAL A 1 82 ? 0.009 -3.385 2.473 1.00 90.25 82 VAL A N 1
ATOM 652 C CA . VAL A 1 82 ? 1.076 -3.113 3.452 1.00 90.25 82 VAL A CA 1
ATOM 653 C C . VAL A 1 82 ? 0.602 -2.094 4.490 1.00 90.25 82 VAL A C 1
ATOM 655 O O . VAL A 1 82 ? 0.764 -2.321 5.688 1.00 90.25 82 VAL A O 1
ATOM 658 N N . LEU A 1 83 ? -0.058 -1.017 4.061 1.00 87.75 83 LEU A N 1
ATOM 659 C CA . LEU A 1 83 ? -0.623 -0.022 4.976 1.00 87.75 83 LEU A CA 1
ATOM 660 C C . LEU A 1 83 ? -1.700 -0.617 5.863 1.00 87.75 83 LEU A C 1
ATOM 662 O O . LEU A 1 83 ? -1.699 -0.376 7.063 1.00 87.75 83 LEU A O 1
ATOM 666 N N . LEU A 1 84 ? -2.608 -1.420 5.304 1.00 90.56 84 LEU A N 1
ATOM 667 C CA . LEU A 1 84 ? -3.626 -2.094 6.098 1.00 90.56 84 LEU A CA 1
ATOM 668 C C . LEU A 1 84 ? -2.985 -2.980 7.174 1.00 90.56 84 LEU A C 1
ATOM 670 O O . LEU A 1 84 ? -3.453 -2.984 8.310 1.00 90.56 84 LEU A O 1
ATOM 674 N N . GLN A 1 85 ? -1.912 -3.704 6.847 1.00 90.75 85 GLN A N 1
ATOM 675 C CA . GLN A 1 85 ? -1.177 -4.513 7.822 1.00 90.75 85 GLN A CA 1
ATOM 676 C C . GLN A 1 85 ? -0.542 -3.657 8.923 1.00 90.75 85 GLN A C 1
ATOM 678 O O . GLN A 1 85 ? -0.685 -3.994 10.096 1.00 90.75 85 GLN A O 1
ATOM 683 N N . GLN A 1 86 ? 0.092 -2.538 8.571 1.00 89.44 86 GLN A N 1
ATOM 684 C CA . GLN A 1 86 ? 0.660 -1.604 9.548 1.00 89.44 86 GLN A CA 1
ATOM 685 C C . GLN A 1 86 ? -0.427 -0.982 10.437 1.00 89.44 86 GLN A C 1
ATOM 687 O O . GLN A 1 86 ? -0.283 -0.950 11.655 1.00 89.44 86 GLN A O 1
ATOM 692 N N . ILE A 1 87 ? -1.557 -0.563 9.856 1.00 88.50 87 ILE A N 1
ATOM 693 C CA . ILE A 1 87 ? -2.705 -0.020 10.596 1.00 88.50 87 ILE A CA 1
ATOM 694 C C . ILE A 1 87 ? -3.239 -1.051 11.583 1.00 88.50 87 ILE A C 1
ATOM 696 O O . ILE A 1 87 ? -3.514 -0.702 12.725 1.00 88.50 87 ILE A O 1
ATOM 700 N N . ARG A 1 88 ? -3.365 -2.320 11.174 1.00 91.31 88 ARG A N 1
ATOM 701 C CA . ARG A 1 88 ? -3.836 -3.404 12.051 1.00 91.31 88 ARG A CA 1
ATOM 702 C C . ARG A 1 88 ? -2.958 -3.590 13.292 1.00 91.31 88 ARG A C 1
ATOM 704 O O . ARG A 1 88 ? -3.477 -4.041 14.305 1.00 91.31 88 ARG A O 1
ATOM 711 N N . GLN A 1 89 ? -1.675 -3.239 13.227 1.00 91.38 89 GLN A N 1
ATOM 712 C CA . GLN A 1 89 ? -0.740 -3.332 14.353 1.00 91.38 89 GLN A CA 1
ATOM 713 C C . GLN A 1 89 ? -0.800 -2.125 15.301 1.00 91.38 89 GLN A C 1
ATOM 715 O O . GLN A 1 89 ? -0.193 -2.164 16.367 1.00 91.38 89 GLN A O 1
ATOM 720 N N . LEU A 1 90 ? -1.512 -1.052 14.944 1.00 87.94 90 LEU A N 1
ATOM 721 C CA . LEU A 1 90 ? -1.626 0.119 15.809 1.00 87.94 90 LEU A CA 1
ATOM 722 C C . LEU A 1 90 ? -2.448 -0.210 17.054 1.00 87.94 90 LEU A C 1
ATOM 724 O O . LEU A 1 90 ? -3.510 -0.828 16.966 1.00 87.94 90 LEU A O 1
ATOM 728 N N . HIS A 1 91 ? -1.986 0.264 18.205 1.00 87.50 91 HIS A N 1
ATOM 729 C CA . HIS A 1 91 ? -2.725 0.179 19.458 1.00 87.50 91 HIS A CA 1
ATOM 730 C C . HIS A 1 91 ? -3.829 1.245 19.499 1.00 87.50 91 HIS A C 1
ATOM 732 O O . HIS A 1 91 ? -3.563 2.431 19.302 1.00 87.50 91 HIS A O 1
ATOM 738 N N . LEU A 1 92 ? -5.069 0.822 19.751 1.00 82.69 92 LEU A N 1
ATOM 739 C CA . LEU A 1 92 ? -6.187 1.713 20.086 1.00 82.69 92 LEU A CA 1
ATOM 740 C C . LEU A 1 92 ? -6.214 2.010 21.587 1.00 82.69 92 LEU A C 1
ATOM 742 O O . LEU A 1 92 ? -6.539 3.120 21.999 1.00 82.69 92 LEU A O 1
ATOM 746 N N . THR A 1 93 ? -5.869 1.002 22.387 1.00 85.44 93 THR A N 1
ATOM 747 C CA . THR A 1 93 ? -5.690 1.071 23.840 1.00 85.44 93 THR A CA 1
ATOM 748 C C . THR A 1 93 ? -4.460 0.242 24.225 1.00 85.44 93 THR A C 1
ATOM 750 O O . THR A 1 93 ? -3.866 -0.422 23.375 1.00 85.44 93 THR A O 1
ATOM 753 N N . GLU A 1 94 ? -4.082 0.227 25.505 1.00 84.50 94 GLU A N 1
ATOM 754 C CA . GLU A 1 94 ? -2.986 -0.627 25.997 1.00 84.50 94 GLU A CA 1
ATOM 755 C C . GLU A 1 94 ? -3.229 -2.131 25.766 1.00 84.50 94 GLU A C 1
ATOM 757 O O . GLU A 1 94 ? -2.286 -2.916 25.783 1.00 84.50 94 GLU A O 1
ATOM 762 N N . GLN A 1 95 ? -4.484 -2.539 25.544 1.00 88.69 95 GLN A N 1
ATOM 763 C CA . GLN A 1 95 ? -4.913 -3.942 25.502 1.00 88.69 95 GLN A CA 1
ATOM 764 C C . GLN A 1 95 ? -5.556 -4.348 24.167 1.00 88.69 95 GLN A C 1
ATOM 766 O O . GLN A 1 95 ? -5.820 -5.528 23.971 1.00 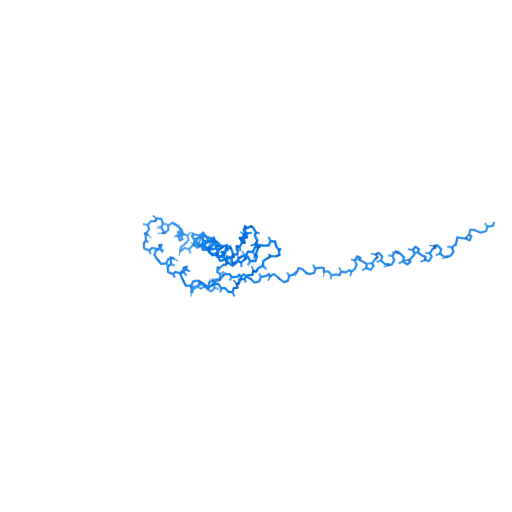88.69 95 GLN A O 1
ATOM 771 N N . GLU A 1 96 ? -5.844 -3.395 23.273 1.00 90.50 96 GLU A N 1
ATOM 772 C CA . GLU A 1 96 ? -6.553 -3.639 22.009 1.00 90.50 96 GLU A CA 1
ATOM 773 C C . GLU A 1 96 ? -5.829 -2.952 20.846 1.00 90.50 96 GLU A C 1
ATOM 775 O O . GLU A 1 96 ? -5.552 -1.747 20.869 1.00 90.50 96 GLU A O 1
ATOM 780 N N . THR A 1 97 ? -5.569 -3.722 19.796 1.00 93.12 97 THR A N 1
ATOM 781 C CA . THR A 1 97 ? -5.075 -3.246 18.502 1.00 93.12 97 THR A CA 1
ATOM 782 C C . THR A 1 97 ? -6.223 -2.929 17.545 1.00 93.12 97 THR A C 1
ATOM 784 O O . THR A 1 97 ? -7.339 -3.439 17.660 1.00 93.12 97 THR A O 1
ATOM 787 N N . VAL A 1 98 ? -5.953 -2.118 16.521 1.00 90.31 98 VAL A N 1
ATOM 788 C CA . VAL A 1 98 ? -6.910 -1.876 15.433 1.00 90.31 98 VAL A CA 1
ATOM 789 C C . VAL A 1 98 ? -7.283 -3.186 14.734 1.00 90.31 98 VAL A C 1
ATOM 791 O O . VAL A 1 98 ? -8.431 -3.343 14.325 1.00 90.31 98 VAL A O 1
ATOM 794 N N . GLY A 1 99 ? -6.348 -4.132 14.596 1.00 92.25 99 GLY A N 1
ATOM 795 C CA . GLY A 1 99 ? -6.602 -5.450 14.017 1.00 92.25 99 GLY A CA 1
ATOM 796 C C . GLY A 1 99 ? -7.651 -6.236 14.798 1.00 92.25 99 GLY A C 1
ATOM 797 O O . GLY A 1 99 ? -8.637 -6.675 14.210 1.00 92.25 99 GLY A O 1
ATOM 798 N N . GLU A 1 100 ? -7.492 -6.326 16.116 1.00 93.88 100 GLU A N 1
ATOM 799 C CA . GLU A 1 100 ? -8.466 -6.978 17.000 1.00 93.88 100 GLU A CA 1
ATOM 800 C C . GLU A 1 100 ? -9.825 -6.267 16.959 1.00 93.88 100 GLU A C 1
ATOM 802 O O . GLU A 1 100 ? -10.868 -6.914 16.846 1.00 93.88 100 GLU A O 1
ATOM 807 N N . ALA A 1 101 ? -9.826 -4.931 16.947 1.00 91.94 101 ALA A N 1
ATOM 808 C CA . ALA A 1 101 ? -11.054 -4.154 16.830 1.00 91.94 101 ALA A CA 1
ATOM 809 C C . ALA A 1 101 ? -11.760 -4.355 15.475 1.00 91.94 101 ALA A C 1
ATOM 811 O O . ALA A 1 101 ? -12.990 -4.377 15.431 1.00 91.94 101 ALA A O 1
ATOM 812 N N . ILE A 1 102 ? -11.021 -4.514 14.369 1.00 92.81 102 ILE A N 1
ATOM 813 C CA . ILE A 1 102 ? -11.581 -4.851 13.047 1.00 92.81 102 ILE A CA 1
ATOM 814 C C . ILE A 1 102 ? -12.273 -6.211 13.091 1.00 92.81 102 ILE A C 1
ATOM 816 O O . ILE A 1 102 ? -13.390 -6.338 12.582 1.00 92.81 102 ILE A O 1
ATOM 820 N N . ASP A 1 103 ? -11.614 -7.198 13.692 1.00 92.81 103 ASP A N 1
ATOM 821 C CA . ASP A 1 103 ? -12.077 -8.583 13.700 1.00 92.81 103 ASP A CA 1
ATOM 822 C C . ASP A 1 103 ? -13.343 -8.741 14.572 1.00 92.81 103 ASP A C 1
ATOM 824 O O . ASP A 1 103 ? -14.215 -9.550 14.264 1.00 92.81 103 ASP A O 1
ATOM 828 N N . GLN A 1 104 ? -13.506 -7.897 15.598 1.00 92.19 104 GLN A N 1
ATOM 829 C CA . GLN A 1 104 ? -14.705 -7.846 16.446 1.00 92.19 104 GLN A CA 1
ATOM 830 C C . GLN A 1 104 ? -15.816 -6.928 15.904 1.00 92.19 104 GLN A C 1
ATOM 832 O O . GLN A 1 104 ? -17.003 -7.189 16.110 1.00 92.19 104 GLN A O 1
ATOM 837 N N . LYS A 1 105 ? -15.458 -5.810 15.254 1.00 91.69 105 LYS A N 1
ATOM 838 C CA . LYS A 1 105 ? -16.385 -4.723 14.890 1.00 91.69 105 LYS A CA 1
ATOM 839 C C . LYS A 1 105 ? -16.225 -4.350 13.406 1.00 91.69 105 LYS A C 1
ATOM 841 O O . LYS A 1 105 ? -15.412 -3.486 13.066 1.00 91.69 105 LYS A O 1
ATOM 846 N N . PRO A 1 106 ? -17.097 -4.845 12.502 1.00 88.12 106 PRO A N 1
ATOM 847 C CA . PRO A 1 106 ? -17.018 -4.557 11.061 1.00 88.12 106 PRO A CA 1
ATOM 848 C C . PRO A 1 106 ? -17.055 -3.062 10.689 1.00 88.12 106 PRO A C 1
ATOM 850 O O . PRO A 1 106 ? -16.576 -2.657 9.627 1.00 88.12 106 PRO A O 1
ATOM 853 N N . VAL A 1 107 ? -17.620 -2.209 11.553 1.00 88.88 107 VAL A N 1
ATOM 854 C CA . VAL A 1 107 ? -17.643 -0.749 11.357 1.00 88.88 107 VAL A CA 1
ATOM 855 C C . VAL A 1 107 ? -16.243 -0.126 11.391 1.00 88.88 107 VAL A C 1
ATOM 857 O O . VAL A 1 107 ? -16.008 0.868 10.703 1.00 88.88 107 VAL A O 1
ATOM 860 N N . VAL A 1 108 ? -15.302 -0.716 12.135 1.00 87.44 108 VAL A N 1
ATOM 861 C CA . VAL A 1 108 ? -13.911 -0.245 12.219 1.00 87.44 108 VAL A CA 1
ATOM 862 C C . VAL A 1 108 ? -13.240 -0.401 10.859 1.00 87.44 108 VAL A C 1
ATOM 864 O O . VAL A 1 108 ? -12.652 0.553 10.356 1.00 87.44 108 VAL A O 1
ATOM 867 N N . MET A 1 109 ? -13.458 -1.533 10.182 1.00 89.94 109 MET A N 1
ATOM 868 C CA . MET A 1 109 ? -12.952 -1.753 8.825 1.00 89.94 109 MET A CA 1
ATOM 869 C C . MET A 1 109 ? -13.488 -0.727 7.819 1.00 89.94 109 MET A C 1
ATOM 871 O O . MET A 1 109 ? -12.746 -0.269 6.956 1.00 89.94 109 MET A O 1
ATOM 875 N N . LYS A 1 110 ? -14.755 -0.298 7.933 1.00 88.88 110 LYS A N 1
ATOM 876 C CA . LYS A 1 110 ? -15.299 0.769 7.068 1.00 88.88 110 LYS A CA 1
ATOM 877 C C . LYS A 1 110 ? -14.572 2.103 7.269 1.00 88.88 110 LYS A C 1
ATOM 879 O O . LYS A 1 110 ? -14.363 2.830 6.302 1.00 88.88 110 LYS A O 1
ATOM 884 N N . ARG A 1 111 ? -14.186 2.425 8.508 1.00 86.56 111 ARG A N 1
ATOM 885 C CA . ARG A 1 111 ? -13.418 3.641 8.823 1.00 86.56 111 ARG A CA 1
ATOM 886 C C . ARG A 1 111 ? -11.983 3.541 8.311 1.00 86.56 111 ARG A C 1
ATOM 888 O O . ARG A 1 111 ? -11.510 4.485 7.692 1.00 86.56 111 ARG A O 1
ATOM 895 N N . VAL A 1 112 ? -11.341 2.387 8.494 1.00 86.94 112 VAL A N 1
ATOM 896 C CA . VAL A 1 112 ? -9.992 2.118 7.970 1.00 86.94 112 VAL A CA 1
ATOM 897 C C . VAL A 1 112 ? -9.968 2.157 6.442 1.00 86.94 112 VAL A C 1
ATOM 899 O O . VAL A 1 112 ? -9.058 2.734 5.865 1.00 86.94 112 VAL A O 1
ATOM 902 N N . ARG A 1 113 ? -10.994 1.638 5.760 1.00 87.31 113 ARG A N 1
ATOM 903 C CA . ARG A 1 113 ? -11.110 1.786 4.300 1.00 87.31 113 ARG A CA 1
ATOM 904 C C . ARG A 1 113 ? -11.191 3.245 3.876 1.00 87.31 113 ARG A C 1
ATOM 906 O O . ARG A 1 113 ? -10.426 3.647 3.017 1.00 87.31 113 ARG A O 1
ATOM 913 N N . ARG A 1 114 ? -12.023 4.054 4.539 1.00 85.12 114 ARG A N 1
ATOM 914 C CA . ARG A 1 114 ? -12.087 5.496 4.258 1.00 85.12 114 ARG A CA 1
ATOM 915 C C . ARG A 1 114 ? -10.733 6.181 4.477 1.00 85.12 114 ARG A C 1
ATOM 917 O O . ARG A 1 114 ? -10.387 7.080 3.727 1.00 85.12 114 ARG A O 1
ATOM 924 N N . PHE A 1 115 ? -9.971 5.761 5.487 1.00 79.56 115 PHE A N 1
ATOM 925 C CA . PHE A 1 115 ? -8.596 6.223 5.690 1.00 79.56 115 PHE A CA 1
ATOM 926 C C . PHE A 1 115 ? -7.701 5.873 4.490 1.00 79.56 115 PHE A C 1
ATOM 928 O O . PHE A 1 115 ? -7.033 6.756 3.962 1.00 79.56 115 PHE A O 1
ATOM 935 N N . LEU A 1 116 ? -7.734 4.619 4.025 1.00 83.56 116 LEU A N 1
ATOM 936 C CA . LEU A 1 116 ? -6.946 4.166 2.873 1.00 83.56 116 LEU A CA 1
ATOM 937 C C . LEU A 1 116 ? -7.359 4.884 1.577 1.00 83.56 116 LEU A C 1
ATOM 939 O O . LEU A 1 116 ? -6.493 5.263 0.799 1.00 83.56 116 LEU A O 1
ATOM 943 N N . ASP A 1 117 ? -8.653 5.161 1.389 1.00 82.75 117 ASP A N 1
ATOM 944 C CA . ASP A 1 117 ? -9.173 5.908 0.234 1.00 82.75 117 ASP A CA 1
ATOM 945 C C . ASP A 1 117 ? -8.625 7.349 0.163 1.00 82.75 117 ASP A C 1
ATOM 947 O O . ASP A 1 117 ? -8.537 7.933 -0.918 1.00 82.75 117 ASP A O 1
ATOM 951 N N . HIS A 1 118 ? -8.266 7.939 1.309 1.00 79.94 118 HIS A N 1
ATOM 952 C CA . HIS A 1 118 ? -7.708 9.292 1.404 1.00 79.94 118 HIS A CA 1
ATOM 953 C C . HIS A 1 118 ? -6.181 9.337 1.436 1.00 79.94 118 HIS A C 1
ATOM 955 O O . HIS A 1 118 ? -5.608 10.433 1.416 1.00 79.94 118 HIS A O 1
ATOM 961 N N . ALA A 1 119 ? -5.517 8.189 1.514 1.00 78.50 119 ALA A N 1
ATOM 962 C CA . ALA A 1 119 ? -4.075 8.160 1.591 1.00 78.50 119 ALA A CA 1
ATOM 963 C C . ALA A 1 119 ? -3.454 8.515 0.227 1.00 78.50 119 ALA A C 1
ATOM 965 O O . ALA A 1 119 ? -3.969 8.172 -0.844 1.00 78.50 119 ALA A O 1
ATOM 966 N N . LYS A 1 120 ? -2.397 9.332 0.266 1.00 77.81 120 LYS A N 1
ATOM 967 C CA . LYS A 1 120 ? -1.854 9.991 -0.923 1.00 77.81 120 LYS A CA 1
ATOM 968 C C . LYS A 1 120 ? -0.639 9.236 -1.438 1.00 77.81 120 LYS A C 1
ATOM 970 O O . LYS A 1 120 ? 0.259 8.888 -0.677 1.00 77.81 120 LYS A O 1
ATOM 975 N N . ILE A 1 121 ? -0.609 9.061 -2.756 1.00 75.31 121 ILE A N 1
ATOM 976 C CA . ILE A 1 121 ? 0.607 8.713 -3.487 1.00 75.31 121 ILE A CA 1
ATOM 977 C C . ILE A 1 121 ? 1.403 10.012 -3.647 1.00 75.31 121 ILE A C 1
ATOM 979 O O . ILE A 1 121 ? 0.963 10.920 -4.350 1.00 75.31 121 ILE A O 1
ATOM 983 N N . GLU A 1 122 ? 2.526 10.122 -2.953 1.00 76.50 122 GLU A N 1
ATOM 984 C CA . GLU A 1 122 ? 3.454 11.256 -2.996 1.00 76.50 122 GLU A CA 1
ATOM 985 C C . GLU A 1 122 ? 4.369 11.230 -4.230 1.00 76.50 122 GLU A C 1
ATOM 987 O O . GLU A 1 122 ? 4.741 12.293 -4.719 1.00 76.50 122 GLU A O 1
ATOM 992 N N . ASP A 1 123 ? 4.713 10.051 -4.757 1.00 75.69 123 ASP A N 1
ATOM 993 C CA . ASP A 1 123 ? 5.570 9.892 -5.945 1.00 75.69 123 ASP A CA 1
ATOM 994 C C . ASP A 1 123 ? 5.223 8.600 -6.728 1.00 75.69 123 ASP A C 1
ATOM 996 O O . ASP A 1 123 ? 4.498 7.731 -6.257 1.00 75.69 123 ASP A O 1
ATOM 1000 N N . VAL A 1 124 ? 5.697 8.454 -7.960 1.00 81.56 124 VAL A N 1
ATOM 1001 C CA . VAL A 1 124 ? 5.684 7.175 -8.688 1.00 81.56 124 VAL A CA 1
ATOM 1002 C C . VAL A 1 124 ? 6.964 7.119 -9.501 1.00 81.56 124 VAL A C 1
ATOM 1004 O O . VAL A 1 124 ? 7.141 7.878 -10.454 1.00 81.56 124 VAL A O 1
ATOM 1007 N N . ALA A 1 125 ? 7.854 6.190 -9.162 1.00 85.44 125 ALA A N 1
ATOM 1008 C CA . ALA A 1 125 ? 9.172 6.121 -9.778 1.00 85.44 125 ALA A CA 1
ATOM 1009 C C . ALA A 1 125 ? 9.324 4.883 -10.663 1.00 85.44 125 ALA A C 1
ATOM 1011 O O . ALA A 1 125 ? 9.046 3.757 -10.253 1.00 85.44 125 ALA A O 1
ATOM 1012 N N . TYR A 1 126 ? 9.854 5.077 -11.869 1.00 83.50 126 TYR A N 1
ATOM 1013 C CA . TYR A 1 126 ? 10.312 3.972 -12.705 1.00 83.50 126 TYR A CA 1
ATOM 1014 C C . TYR A 1 126 ? 11.729 3.549 -12.294 1.00 83.50 126 TYR A C 1
ATOM 1016 O O . TYR A 1 126 ? 12.617 4.383 -12.108 1.00 83.50 126 TYR A O 1
ATOM 1024 N N . VAL A 1 127 ? 11.943 2.245 -12.134 1.00 86.00 127 VAL A N 1
ATOM 1025 C CA . VAL A 1 127 ? 13.194 1.657 -11.642 1.00 86.00 127 VAL A CA 1
ATOM 1026 C C . VAL A 1 127 ? 13.947 1.001 -12.809 1.00 86.00 127 VAL A C 1
ATOM 1028 O O . VAL A 1 127 ? 13.306 0.363 -13.647 1.00 86.00 127 VAL A O 1
ATOM 1031 N N . PRO A 1 128 ? 15.294 1.107 -12.885 1.00 73.50 128 PRO A N 1
ATOM 1032 C CA . PRO A 1 128 ? 16.082 0.683 -14.053 1.00 73.50 128 PRO A CA 1
ATOM 1033 C C . PRO A 1 128 ? 15.893 -0.767 -14.524 1.00 73.50 128 PRO A C 1
ATOM 1035 O O . PRO A 1 128 ? 16.219 -1.088 -15.660 1.00 73.50 128 PRO A O 1
ATOM 1038 N N . ASN A 1 129 ? 15.359 -1.648 -13.678 1.00 79.62 129 ASN A N 1
ATOM 1039 C CA . ASN A 1 129 ? 15.068 -3.045 -14.001 1.00 79.62 129 ASN A CA 1
ATOM 1040 C C . ASN A 1 129 ? 13.691 -3.266 -1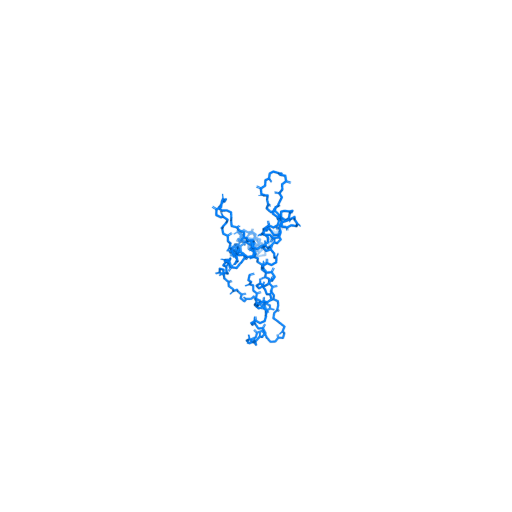4.659 1.00 79.62 129 ASN A C 1
ATOM 1042 O O . ASN A 1 129 ? 13.225 -4.406 -14.706 1.00 79.62 129 ASN A O 1
ATOM 1046 N N . GLY A 1 130 ? 13.022 -2.205 -15.119 1.00 79.31 130 GLY A N 1
ATOM 1047 C CA . GLY A 1 130 ? 11.662 -2.306 -15.646 1.00 79.31 130 GLY A CA 1
ATOM 1048 C C . GLY A 1 130 ? 10.616 -2.409 -14.549 1.00 79.31 130 GLY A C 1
ATOM 1049 O O . GLY A 1 130 ? 9.618 -3.093 -14.730 1.00 79.31 130 GLY A O 1
ATOM 1050 N N . GLY A 1 131 ? 10.855 -1.802 -13.387 1.00 86.88 131 GLY A N 1
ATOM 1051 C CA . GLY A 1 131 ? 9.909 -1.803 -12.275 1.00 86.88 131 GLY A CA 1
ATOM 1052 C C . GLY A 1 131 ? 9.184 -0.470 -12.105 1.00 86.88 131 GLY A C 1
ATOM 1053 O O . GLY A 1 131 ? 9.702 0.576 -12.489 1.00 86.88 131 GLY A O 1
ATOM 1054 N N . ILE A 1 132 ? 8.013 -0.498 -11.477 1.00 86.19 132 ILE A N 1
ATOM 1055 C CA . ILE A 1 132 ? 7.313 0.682 -10.963 1.00 86.19 132 ILE A CA 1
ATOM 1056 C C . ILE A 1 132 ? 7.337 0.617 -9.445 1.00 86.19 132 ILE A C 1
ATOM 1058 O O . ILE A 1 132 ? 6.940 -0.393 -8.861 1.00 86.19 132 ILE A O 1
ATOM 1062 N N . ARG A 1 133 ? 7.821 1.693 -8.828 1.00 86.25 133 ARG A N 1
ATOM 1063 C CA . ARG A 1 133 ? 7.835 1.894 -7.386 1.00 86.25 133 ARG A CA 1
ATOM 1064 C C . ARG A 1 133 ? 6.730 2.869 -6.993 1.00 86.25 133 ARG A C 1
ATOM 1066 O O . ARG A 1 133 ? 6.677 3.965 -7.556 1.00 86.25 133 ARG A O 1
ATOM 1073 N N . VAL A 1 134 ? 5.874 2.443 -6.069 1.00 81.00 134 VAL A N 1
ATOM 1074 C CA . VAL A 1 134 ? 4.750 3.199 -5.485 1.00 81.00 134 VAL A CA 1
ATOM 1075 C C . VAL A 1 134 ? 4.780 3.017 -3.981 1.00 81.00 134 VAL A C 1
ATOM 1077 O O . VAL A 1 134 ? 4.978 1.857 -3.555 1.00 81.00 134 VAL A O 1
#

=== Feature glossary ===
A reading guide for the features in this record.

Start from the sequence.

  · Sequence gives the chain of amino acids in standard one-letter code (A=alanine, C=cysteine, …, Y=tyrosine), read N→C. It is the only feature that is directly encoded by the gene; all structural features are derived from t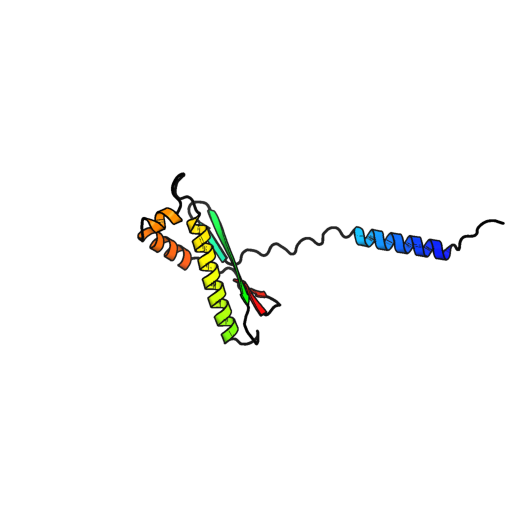he folded form of this sequence.

Fold it, and you get atomic coordinates and the backbone conformation that goes with them.

  · Structure coordinates are given as an mmCIF _atom_site loop: one row per atom with element, residue name, chain id, sequence number, and x/y/z position in Å. Only the four main-chain atoms per residue are included here; side chains are omitted to keep the record compact.

  · Backbone dihedral angles. Every residue except chain termini has a φ (preceding-C → N → Cα → C) and a ψ (N → Cα → C → next-N). They are reported in degrees following the IUPAC sign convention. Secondary structure is essentially a statement about which (φ, ψ) basin each residue occupies.

  · Eight-state secondary structure (DSSP): H is the canonical α-helix, G the tighter 3₁₀-helix, I the wider π-helix; E/B are β-structure, T and S are turns and bends, and '-' is everything else. DSSP derives these from the pattern of main-chain N–H···O=C hydrogen bonds, not from the sequence.

  · SS3 is a coarse helix/strand/coil call (letters a/b/c) made by the P-SEA algorithm from inter-Cα distances and dihedrals. It is less detailed than DSSP but needs only Cα positions.

Summarize the fold with a handful of shape descriptors and a per-residue structural alphabet.

  · Radius of gyration (Rg) is the root-mean-square distance of Cα atoms from their centroid — a single number for overall size and compactness. A globular domain of N residues has Rg ≈ 2.2·N^0.38 Å; an extended or disordered chain has a much larger Rg. The Cα contact count is the number of residue pairs whose Cα atoms are within 8 Å and are more than four positions apart in sequence — a standard proxy for tertiary packing density. The bounding box is the smallest axis-aligned box enclosing all Cα atoms.

  · 3Di is Foldseek's structural alphabet. Each residue is assigned one of twenty discrete states based on how its Cα sits relative to its spatial (not sequential) neighbors. Aligning 3Di strings finds structural homologs roughly as well as full 3D superposition, but orders of magnitude faster.

  · Solvent-accessible surface area (SASA) is the area in Å² traced out by the centre of a 1.4 Å probe sphere (a water molecule) rolled over the protein's van der Waals surface (Shrake–Rupley / Lee–Richards construction). Buried residues have near-zero SASA; fully exposed residues can exceed 200 Å². The total SASA scales roughly with the number of surface residues.

Ask how reliable the model is.

  · For AlphaFold models, the B-factor field carries pLDDT — the model's own estimate of local accuracy on a 0–100 scale. Regions with pLDDT<50 should be treated as essentially unmodeled; they often correspond to intrinsically disordered segments.

  · For experimental (PDB) structures, the B-factor (temperature factor) quantifies the positional spread of each atom in the crystal — a combination of thermal vibration and static disorder — in units of Å². High B-factors mark flexible loops or poorly resolved regions; low B-factors mark the rigid, well-ordered core.

  · Predicted Aligned Error (PAE) is an AlphaFold confidence matrix: entry (i, j) is the expected error in the position of residue j, in ångströms, when the prediction is superimposed on the true structure at residue i. Low PAE within a block of residues means that block is internally rigid and well-predicted; high PAE between two blocks means their relative placement is uncertain even if each block individually is confident.

Place it in context: what it resembles, what it is annotated as, and how it looks.

  · Structural nearest neighbors (via Foldseek easy-search vs the PDB). Reported per hit: target PDB id, E-value, and alignment TM-score. A TM-score above ~0.5 is the conventional threshold for 'same fold'.

  · Functional annotations link the protein to curated databases. InterPro entries identify conserved domains and families by matching the sequence against member-database signatures (Pfam, PROSITE, CDD, …). Gene Ontology (GO) terms describe molecular function, biological process, and cellular component in a controlled vocabulary. CATH places the structure in a hierarchical fold classification (Class/Architecture/Topology/Homologous-superfamily). The organism is the source species.

  · The contact map is a binary N×N matrix image: pixel (i, j) is dark where Cα_i and Cα_j are within 8 Å and |i−j|>4. Because the |i−j|>4 filter removes local helical contacts, off-diagonal stripes parallel to the main diagonal indicate parallel β-sheets; stripes perpendicular to it indicate antiparallel β-sheets. The Ramachandran plot scatters every residue's (φ, ψ) pair against the sterically allowed regions. The PAE heatmap renders the predicted-aligned-error matrix.

  · Six rendered views show the 3D structure from the faces of a cube — i.e. along ±x, ±y, ±z. Rendering representation is drawn randomly per protein from cartoon (secondary-structure ribbons), sticks (backbone bonds), or molecular surface; coloring is either N→C rainbow (blue at the N-terminus through red at the C-terminus) or one color per chain.